Protein AF-A0A671RZ99-F1 (afdb_monomer_lite)

Radius of gyration: 15.82 Å; chains: 1; bounding box: 46×15×40 Å

Foldseek 3Di:
DDDDDPDDPPDPDPCPVVVVVVVVVVVLVVVLVVQQVVQCVVVVHPDRDVVSSVVCVVVSVVVD

Organism: NCBI:txid1608454

Sequence (64 aa):
TQNTGGNSEFWKPRVSKLGMYYYDNCLYATEATRRAVKQADSEDCDTVDIEHFEKILPQLLLDF

InterPro domains:
  IPR018552 Centromere protein X [PF09415] (27-64)

Secondary structure (DSSP, 8-state):
------SS-TT-SS-TTTHHHHHHHHHHHHHHHHHHHHHHHHTT-SS--HHHHHHHHHHHHH--

Structure (mmCIF, N/CA/C/O backbone):
data_AF-A0A671RZ99-F1
#
_entry.id   AF-A0A671RZ99-F1
#
loop_
_atom_si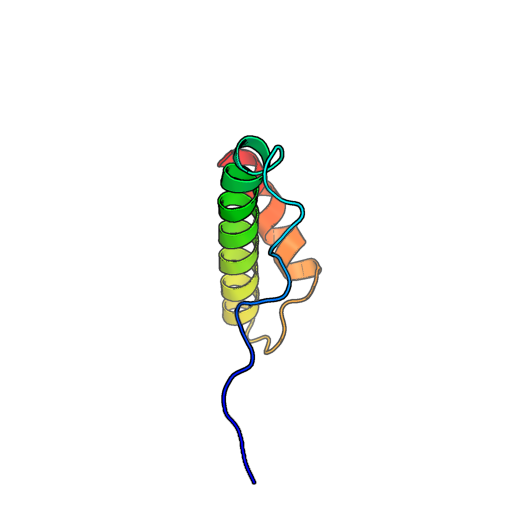te.group_PDB
_atom_site.id
_atom_site.type_symbol
_atom_site.label_atom_id
_atom_site.label_alt_id
_atom_site.label_comp_id
_atom_site.label_asym_id
_atom_site.label_entity_id
_atom_site.label_seq_id
_atom_site.pdbx_PDB_ins_code
_atom_site.Cartn_x
_atom_site.Cartn_y
_atom_site.Cartn_z
_atom_site.occupancy
_atom_site.B_iso_or_equiv
_atom_site.auth_seq_id
_atom_site.auth_comp_id
_atom_site.auth_asym_id
_atom_site.auth_atom_id
_atom_site.pdbx_PDB_model_num
ATOM 1 N N . THR A 1 1 ? -32.808 3.912 -11.380 1.00 46.09 1 THR A N 1
ATOM 2 C CA . THR A 1 1 ? -31.978 2.696 -11.252 1.00 46.09 1 THR A CA 1
ATOM 3 C C . THR A 1 1 ? -31.623 2.171 -12.626 1.00 46.09 1 THR A C 1
ATOM 5 O O . THR A 1 1 ? -32.429 1.455 -13.193 1.00 46.09 1 THR A O 1
ATOM 8 N N . GLN A 1 2 ? -30.447 2.514 -13.163 1.00 40.16 2 GLN A N 1
ATOM 9 C CA . GLN A 1 2 ? -29.774 1.729 -14.209 1.00 40.16 2 GLN A CA 1
ATOM 10 C C . GLN A 1 2 ? -28.259 1.880 -14.012 1.00 40.16 2 GLN A C 1
ATOM 12 O O . GLN A 1 2 ? -27.690 2.942 -14.233 1.00 40.16 2 GLN A O 1
ATOM 17 N N . ASN A 1 3 ? -27.654 0.815 -13.492 1.00 45.12 3 ASN A N 1
ATOM 18 C CA . ASN A 1 3 ? -26.221 0.598 -13.373 1.00 45.12 3 ASN A CA 1
ATOM 19 C C . ASN A 1 3 ? -25.854 -0.396 -14.473 1.00 45.12 3 ASN A C 1
ATOM 21 O O . ASN A 1 3 ? -26.347 -1.520 -14.402 1.00 45.12 3 ASN A O 1
ATOM 25 N N . THR A 1 4 ? -25.040 -0.016 -15.461 1.00 46.91 4 THR A N 1
ATOM 26 C CA . THR A 1 4 ? -24.087 -0.934 -16.113 1.00 46.91 4 THR A CA 1
ATOM 27 C C . THR A 1 4 ? -23.138 -0.167 -17.033 1.00 46.91 4 THR A C 1
ATOM 29 O O . THR A 1 4 ? -23.591 0.591 -17.885 1.00 46.91 4 THR A O 1
ATOM 32 N N . GLY A 1 5 ? -21.831 -0.419 -16.906 1.00 44.62 5 GLY A N 1
ATOM 33 C CA . GLY A 1 5 ? -20.877 -0.173 -17.995 1.00 44.62 5 GLY A CA 1
ATOM 34 C C . GLY A 1 5 ? -19.784 0.872 -17.764 1.00 44.62 5 GLY A C 1
ATOM 35 O O . GLY A 1 5 ? -19.235 1.380 -18.733 1.00 44.62 5 GLY A O 1
ATOM 36 N N . GLY A 1 6 ? -19.434 1.206 -16.522 1.00 52.03 6 GLY A N 1
ATOM 37 C CA . GLY A 1 6 ? -18.190 1.928 -16.245 1.00 52.03 6 GLY A CA 1
ATOM 38 C C . GLY A 1 6 ? -17.027 0.946 -16.136 1.00 52.03 6 GLY A C 1
ATOM 39 O O . GLY A 1 6 ? -16.935 0.286 -15.109 1.00 52.03 6 GLY A O 1
ATOM 40 N N . ASN A 1 7 ? -16.209 0.806 -17.189 1.00 50.88 7 ASN A N 1
ATOM 41 C CA . ASN A 1 7 ? -14.764 0.486 -17.154 1.00 50.88 7 ASN A CA 1
ATOM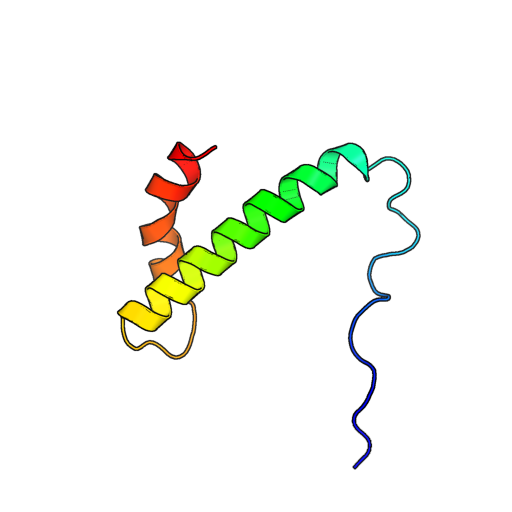 42 C C . ASN A 1 7 ? -14.287 -0.120 -18.487 1.00 50.88 7 ASN A C 1
ATOM 44 O O . ASN A 1 7 ? -14.311 -1.337 -18.629 1.00 50.88 7 ASN A O 1
ATOM 48 N N . SER A 1 8 ? -13.783 0.705 -19.419 1.00 51.97 8 SER A N 1
ATOM 49 C CA . SER A 1 8 ? -12.685 0.293 -20.334 1.00 51.97 8 SER A CA 1
ATOM 50 C C . SER A 1 8 ? -12.204 1.355 -21.338 1.00 51.97 8 SER A C 1
ATOM 52 O O . SER A 1 8 ? -11.225 1.105 -22.039 1.00 51.97 8 SER A O 1
ATOM 54 N N . GLU A 1 9 ? -12.833 2.529 -21.451 1.00 55.50 9 GLU A N 1
ATOM 55 C CA . GLU A 1 9 ? -12.611 3.397 -22.630 1.00 55.50 9 GLU A CA 1
ATOM 56 C C . GLU A 1 9 ? -11.751 4.650 -22.411 1.00 55.50 9 GLU A C 1
ATOM 58 O O . GLU A 1 9 ? -11.429 5.345 -23.371 1.00 55.50 9 GLU A O 1
ATOM 63 N N . PHE A 1 10 ? -11.280 4.922 -21.192 1.00 52.12 10 PHE A N 1
ATOM 64 C CA . PHE A 1 10 ? -10.527 6.152 -20.904 1.00 52.12 10 PHE A CA 1
ATOM 65 C C . PHE A 1 10 ? -9.155 6.243 -21.619 1.00 52.12 10 PHE A C 1
ATOM 67 O O . PHE A 1 10 ? -8.641 7.336 -21.836 1.00 52.12 10 PHE A O 1
ATOM 74 N N . TRP A 1 11 ? -8.564 5.118 -22.044 1.00 43.81 11 TRP A N 1
ATOM 75 C CA . TRP A 1 11 ? -7.148 5.066 -22.455 1.00 43.81 11 TRP A CA 1
ATOM 76 C C . TRP A 1 11 ? -6.863 4.848 -23.953 1.00 43.81 11 TRP A C 1
ATOM 78 O O . TRP A 1 11 ? -5.702 4.680 -24.332 1.00 43.81 11 TRP A O 1
ATOM 88 N N . LYS A 1 12 ? -7.856 4.847 -24.849 1.00 49.94 12 LYS A N 1
ATOM 89 C CA . LYS A 1 12 ? -7.628 4.506 -26.273 1.00 49.94 12 LYS A CA 1
ATOM 90 C C . LYS A 1 12 ? -7.946 5.695 -27.181 1.00 49.94 12 LYS A C 1
ATOM 92 O O . LYS A 1 12 ? -9.104 5.842 -27.554 1.00 49.94 12 LYS A O 1
ATOM 97 N N . PRO A 1 13 ? -6.972 6.582 -27.509 1.00 45.81 13 PRO A N 1
ATOM 98 C CA . PRO A 1 13 ? -6.196 6.440 -28.758 1.00 45.81 13 PRO A CA 1
ATOM 99 C C . PRO A 1 13 ? -4.773 7.078 -28.769 1.00 45.81 13 PRO A C 1
ATOM 101 O O . PRO A 1 13 ? -4.235 7.351 -29.839 1.00 45.81 13 PRO A O 1
ATOM 104 N N . ARG A 1 14 ? -4.121 7.332 -27.620 1.00 44.53 14 ARG A N 1
ATOM 105 C CA . ARG A 1 14 ? -2.774 7.974 -27.569 1.00 44.53 14 ARG A CA 1
ATOM 106 C C . ARG A 1 14 ? -1.596 7.033 -27.266 1.00 44.53 14 ARG A C 1
ATOM 108 O O . ARG A 1 14 ? -0.458 7.479 -27.163 1.00 44.53 14 ARG A O 1
ATOM 115 N N . VAL A 1 15 ? -1.846 5.728 -27.159 1.00 51.25 15 VAL A N 1
ATOM 116 C CA . VAL A 1 15 ? -0.899 4.737 -26.606 1.00 51.25 15 VAL A CA 1
ATOM 117 C C . VAL A 1 15 ? 0.020 4.038 -27.624 1.00 51.25 15 VAL A C 1
ATOM 119 O O . VAL A 1 15 ? 0.845 3.218 -27.230 1.00 51.25 15 VAL A O 1
ATOM 122 N N . SER A 1 16 ? -0.040 4.360 -28.922 1.00 48.84 16 SER A N 1
ATOM 123 C CA . SER A 1 16 ? 0.631 3.546 -29.960 1.00 48.84 16 SER A CA 1
ATOM 124 C C . SER A 1 16 ? 2.169 3.587 -29.972 1.00 48.84 16 SER A C 1
ATOM 126 O O . SER A 1 16 ? 2.780 2.774 -30.655 1.00 48.84 16 SER A O 1
ATOM 128 N N . LYS A 1 17 ? 2.819 4.487 -29.222 1.00 49.44 17 LYS A N 1
ATOM 129 C CA . LYS A 1 17 ? 4.294 4.516 -29.077 1.00 49.44 17 LYS A CA 1
ATOM 130 C C . LYS A 1 17 ? 4.780 4.367 -27.630 1.00 49.44 17 LYS A C 1
ATOM 132 O O . LYS A 1 17 ? 5.944 4.064 -27.404 1.00 49.44 17 LYS A O 1
ATOM 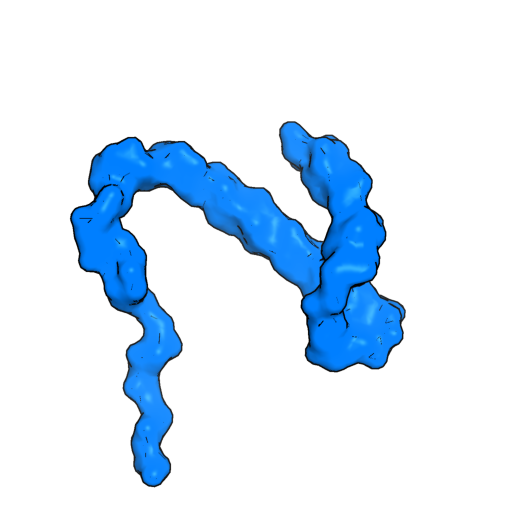137 N N . LEU A 1 18 ? 3.868 4.515 -26.668 1.00 50.97 18 LEU A N 1
ATOM 138 C CA . LEU A 1 18 ? 4.109 4.358 -25.231 1.00 50.97 18 LEU A CA 1
ATOM 139 C C . LEU A 1 18 ? 3.783 2.940 -24.727 1.00 50.97 18 LEU A C 1
ATOM 141 O O . LEU A 1 18 ? 4.089 2.619 -23.587 1.00 50.97 18 LEU A O 1
ATOM 145 N N . GLY A 1 19 ? 3.169 2.092 -25.561 1.00 48.84 19 GLY A N 1
ATOM 146 C CA . GLY A 1 19 ? 2.716 0.752 -25.176 1.00 48.84 19 GLY A CA 1
ATOM 147 C C . GLY A 1 19 ? 3.820 -0.206 -24.717 1.00 48.84 19 GLY A C 1
ATOM 148 O O . GLY A 1 19 ? 3.521 -1.130 -23.974 1.00 48.84 19 GLY A O 1
ATOM 149 N N . MET A 1 20 ? 5.085 0.023 -25.087 1.00 47.34 20 MET A N 1
ATOM 150 C CA . MET A 1 20 ? 6.208 -0.782 -24.580 1.00 47.34 20 MET A CA 1
ATOM 151 C C . MET A 1 20 ? 6.750 -0.283 -23.232 1.00 47.34 20 MET A C 1
ATOM 153 O O . MET A 1 20 ? 7.120 -1.103 -22.406 1.00 47.34 20 MET A O 1
ATOM 157 N N . TYR A 1 21 ? 6.741 1.030 -22.970 1.00 49.34 21 TYR A N 1
ATOM 158 C CA . TYR A 1 21 ? 7.212 1.595 -21.694 1.00 49.34 21 TYR A CA 1
ATOM 159 C C . TYR A 1 21 ? 6.148 1.559 -20.582 1.00 49.34 21 TYR A C 1
ATOM 161 O O . TYR A 1 21 ? 6.492 1.617 -19.408 1.00 49.34 21 TYR A O 1
ATOM 169 N N . TYR A 1 22 ? 4.860 1.450 -20.929 1.00 51.47 22 TYR A N 1
ATOM 170 C CA . TYR A 1 22 ? 3.766 1.378 -19.950 1.00 51.47 22 TYR A CA 1
ATOM 171 C C . TYR A 1 22 ? 3.381 -0.041 -19.518 1.00 51.47 22 TYR A C 1
ATOM 173 O O . TYR A 1 22 ? 2.759 -0.191 -18.470 1.00 51.47 22 TYR A O 1
ATOM 181 N N . TYR A 1 23 ? 3.732 -1.078 -20.286 1.00 50.56 23 TYR A N 1
ATOM 182 C CA . TYR A 1 23 ? 3.385 -2.456 -19.911 1.00 50.56 23 TYR A CA 1
ATOM 183 C C . TYR A 1 23 ? 4.100 -2.907 -18.630 1.00 50.56 23 TYR A C 1
ATOM 185 O O . TYR A 1 23 ? 3.537 -3.670 -17.852 1.00 50.56 23 TYR A O 1
ATOM 193 N N . ASP A 1 24 ? 5.299 -2.377 -18.385 1.00 49.94 24 ASP A N 1
ATOM 194 C CA . ASP A 1 24 ? 6.069 -2.640 -17.169 1.00 49.94 24 ASP A CA 1
ATOM 195 C C . ASP A 1 24 ? 5.503 -1.874 -15.957 1.00 49.94 24 ASP A C 1
ATOM 197 O O . ASP A 1 24 ? 5.289 -2.433 -14.880 1.00 49.94 24 ASP A O 1
ATOM 201 N N . ASN A 1 25 ? 5.111 -0.608 -16.166 1.00 56.44 25 ASN A N 1
ATOM 202 C CA . ASN A 1 25 ? 4.549 0.228 -15.104 1.00 56.44 25 ASN A CA 1
ATOM 203 C C . ASN A 1 25 ? 3.214 -0.310 -14.565 1.00 56.44 25 ASN A C 1
ATOM 205 O O . ASN A 1 25 ? 2.941 -0.180 -13.373 1.00 56.44 25 ASN A O 1
ATOM 209 N N . CYS A 1 26 ? 2.404 -0.962 -15.405 1.00 64.75 26 CYS A N 1
ATOM 210 C CA . CYS A 1 26 ? 1.176 -1.604 -14.942 1.00 64.75 26 CYS A CA 1
ATOM 211 C C . CYS A 1 26 ? 1.449 -2.697 -13.901 1.00 64.75 26 CYS A C 1
ATOM 213 O O . CYS A 1 26 ? 0.644 -2.854 -12.985 1.00 64.75 26 CYS A O 1
ATOM 215 N N . LEU A 1 27 ? 2.564 -3.428 -14.003 1.00 76.56 27 LEU A N 1
ATOM 216 C CA . LEU A 1 27 ? 2.890 -4.508 -13.073 1.00 76.56 27 LEU A CA 1
ATOM 217 C C . LEU A 1 27 ? 3.410 -3.953 -11.741 1.00 76.56 27 LEU A C 1
ATOM 219 O O . LEU A 1 27 ? 2.916 -4.358 -10.689 1.00 76.56 27 LEU A O 1
ATOM 223 N N . TYR A 1 28 ? 4.299 -2.953 -11.788 1.00 77.75 28 TYR A N 1
ATOM 224 C CA . TYR A 1 28 ? 4.761 -2.230 -10.596 1.00 77.75 28 TYR A CA 1
ATOM 225 C C . TYR A 1 28 ? 3.601 -1.563 -9.844 1.00 77.75 28 TYR A C 1
ATOM 227 O O . TYR A 1 28 ? 3.443 -1.757 -8.641 1.00 77.75 28 TYR A O 1
ATOM 235 N N . ALA A 1 29 ? 2.738 -0.828 -10.555 1.00 80.50 29 ALA A N 1
ATOM 236 C CA . ALA A 1 29 ? 1.585 -0.157 -9.958 1.00 80.50 29 ALA A CA 1
ATOM 237 C C . ALA A 1 29 ? 0.569 -1.154 -9.376 1.00 80.50 29 ALA A C 1
ATOM 239 O O . ALA A 1 29 ? 0.042 -0.930 -8.290 1.00 80.50 29 ALA A O 1
ATOM 240 N N . THR A 1 30 ? 0.325 -2.280 -10.054 1.00 84.56 30 THR A N 1
ATOM 241 C CA . THR A 1 30 ? -0.588 -3.317 -9.547 1.00 84.56 30 THR A CA 1
ATOM 242 C C . THR A 1 30 ? -0.040 -3.969 -8.279 1.00 84.56 30 THR A C 1
ATOM 244 O O . THR A 1 30 ? -0.781 -4.146 -7.311 1.00 84.56 30 THR A O 1
ATOM 247 N N . GLU A 1 31 ? 1.252 -4.304 -8.252 1.00 87.00 31 GLU A N 1
ATOM 248 C CA . GLU A 1 31 ? 1.876 -4.936 -7.087 1.00 87.00 31 GLU A CA 1
ATOM 249 C C . GLU A 1 31 ? 1.969 -3.971 -5.896 1.00 87.00 31 GLU A C 1
ATOM 251 O O . GLU A 1 31 ? 1.667 -4.356 -4.764 1.00 87.00 31 GLU A O 1
ATOM 256 N N . ALA A 1 32 ? 2.278 -2.700 -6.162 1.00 86.25 32 ALA A N 1
ATOM 257 C CA . ALA A 1 32 ? 2.221 -1.607 -5.199 1.00 86.25 32 ALA A CA 1
ATOM 258 C C . ALA A 1 32 ? 0.841 -1.502 -4.531 1.00 86.25 32 ALA A C 1
ATOM 260 O O . ALA A 1 32 ? 0.733 -1.555 -3.304 1.00 86.25 32 ALA A O 1
ATOM 261 N N . THR A 1 33 ? -0.226 -1.412 -5.331 1.00 85.38 33 THR A N 1
ATOM 262 C CA . THR A 1 33 ? -1.600 -1.319 -4.821 1.00 85.38 33 THR A CA 1
ATOM 263 C C . THR A 1 33 ? -1.996 -2.570 -4.042 1.00 85.38 33 THR A C 1
ATOM 265 O O . THR A 1 33 ? -2.539 -2.458 -2.947 1.00 85.38 33 THR A O 1
ATOM 268 N N . ARG A 1 34 ? -1.685 -3.768 -4.553 1.00 87.25 34 ARG A N 1
ATOM 269 C CA . ARG A 1 34 ? -2.022 -5.039 -3.891 1.00 87.25 34 ARG A CA 1
ATOM 270 C C . ARG A 1 34 ? -1.405 -5.143 -2.496 1.00 87.25 34 ARG A C 1
ATOM 272 O O . ARG A 1 34 ? -2.060 -5.615 -1.569 1.00 87.25 34 ARG A O 1
ATOM 279 N N . ARG A 1 35 ? -0.150 -4.717 -2.341 1.00 88.56 35 ARG A N 1
ATOM 280 C CA . ARG A 1 35 ? 0.545 -4.723 -1.046 1.00 88.56 35 ARG A CA 1
ATOM 281 C C . ARG A 1 35 ? 0.002 -3.667 -0.097 1.00 88.56 35 ARG A C 1
ATOM 283 O O . ARG A 1 35 ? -0.177 -3.975 1.074 1.00 88.56 35 ARG A O 1
ATOM 290 N N . ALA A 1 36 ? -0.299 -2.473 -0.601 1.00 86.56 36 ALA A N 1
ATOM 291 C CA . ALA A 1 36 ? -0.858 -1.399 0.210 1.00 86.56 36 ALA A CA 1
ATOM 292 C C . ALA A 1 36 ? -2.255 -1.754 0.752 1.00 86.56 36 ALA A C 1
ATOM 294 O O . ALA A 1 36 ? -2.517 -1.547 1.932 1.00 86.56 36 ALA A O 1
ATOM 295 N N . VAL A 1 37 ? -3.108 -2.381 -0.070 1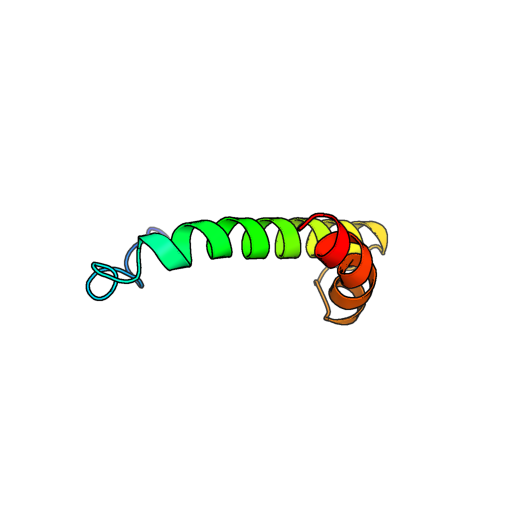.00 87.38 37 VAL A N 1
ATOM 296 C CA . VAL A 1 37 ? -4.414 -2.919 0.364 1.00 87.38 37 VAL A CA 1
ATOM 297 C C . VAL A 1 37 ? -4.233 -3.977 1.443 1.00 87.38 37 VAL A C 1
ATOM 299 O O . VAL A 1 37 ? -4.824 -3.871 2.508 1.00 87.38 37 VAL A O 1
ATOM 302 N N . LYS A 1 38 ? -3.350 -4.955 1.217 1.00 89.31 38 LYS A N 1
ATOM 303 C CA . LYS A 1 38 ? -3.086 -6.007 2.205 1.00 89.31 38 LYS A CA 1
ATOM 304 C C . LYS A 1 38 ? -2.557 -5.447 3.533 1.00 89.31 38 LYS A C 1
ATOM 306 O O . LYS A 1 38 ? -2.825 -6.024 4.583 1.00 89.31 38 LYS A O 1
ATOM 311 N N . GLN A 1 39 ? -1.791 -4.358 3.486 1.00 85.00 39 GLN A N 1
ATOM 312 C CA . GLN A 1 39 ? -1.286 -3.686 4.678 1.00 85.00 39 GLN A CA 1
ATOM 313 C C . GLN A 1 39 ? -2.412 -2.968 5.436 1.00 85.00 39 GLN A 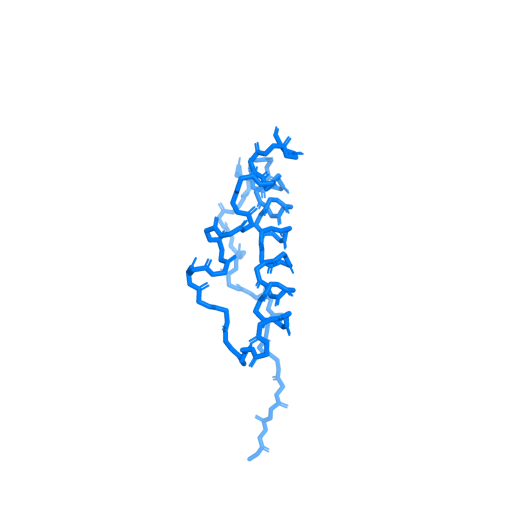C 1
ATOM 315 O O . GLN A 1 39 ? -2.496 -3.127 6.649 1.00 85.00 39 GLN A O 1
ATOM 320 N N . ALA A 1 40 ? -3.299 -2.255 4.737 1.00 87.00 40 ALA A N 1
ATOM 321 C CA . ALA A 1 40 ? -4.482 -1.639 5.343 1.00 87.00 40 ALA A CA 1
ATOM 322 C C . ALA A 1 40 ? -5.422 -2.691 5.961 1.00 87.00 40 ALA A C 1
ATOM 324 O O . ALA A 1 40 ? -5.798 -2.558 7.122 1.00 87.00 40 ALA A O 1
ATOM 325 N N . ASP A 1 41 ? -5.678 -3.801 5.255 1.00 89.06 41 ASP A N 1
ATOM 326 C CA . ASP A 1 41 ? -6.449 -4.940 5.779 1.00 89.06 41 ASP A CA 1
ATOM 327 C C . ASP A 1 41 ? -5.808 -5.528 7.049 1.00 89.06 41 ASP A C 1
ATOM 329 O O . ASP A 1 41 ? -6.498 -5.925 7.983 1.00 89.06 41 ASP A O 1
ATOM 333 N N . SER A 1 42 ? -4.471 -5.599 7.105 1.00 88.38 42 SER A N 1
ATOM 334 C CA . SER A 1 42 ? -3.756 -6.120 8.281 1.00 88.38 42 SER A CA 1
ATOM 335 C C . SER A 1 42 ? -3.823 -5.196 9.498 1.00 88.38 42 SER A C 1
ATOM 337 O O . SER A 1 42 ? -3.647 -5.657 10.625 1.00 88.38 42 SER A O 1
ATOM 339 N N . GLU A 1 43 ? -4.070 -3.909 9.263 1.00 85.38 43 GLU A N 1
ATOM 340 C CA . GLU A 1 43 ? -4.227 -2.877 10.287 1.00 85.38 43 GLU A CA 1
ATOM 341 C C . GLU A 1 43 ? -5.707 -2.605 10.612 1.00 85.38 43 GLU A C 1
ATOM 343 O O . GLU A 1 43 ? -5.999 -1.689 11.377 1.00 85.38 43 GLU A O 1
ATOM 348 N N . ASP A 1 44 ? -6.621 -3.429 10.080 1.00 86.88 44 ASP A N 1
ATOM 349 C CA . ASP A 1 44 ? -8.078 -3.313 10.240 1.00 86.88 44 ASP A CA 1
ATOM 350 C C . ASP A 1 44 ? -8.594 -1.927 9.801 1.00 86.88 44 ASP A C 1
ATOM 352 O O . ASP A 1 44 ? -9.438 -1.300 10.444 1.00 86.88 44 ASP A O 1
ATOM 356 N N . CYS A 1 45 ? -8.016 -1.415 8.707 1.00 81.50 45 CYS A N 1
ATOM 357 C CA . CYS A 1 45 ? -8.306 -0.101 8.151 1.00 81.50 45 CYS A CA 1
ATOM 358 C C . CYS A 1 45 ? -9.100 -0.229 6.843 1.00 81.50 45 CYS A C 1
ATOM 360 O O . CYS A 1 45 ? -8.634 -0.831 5.876 1.00 81.50 45 CYS A O 1
ATOM 362 N N . ASP A 1 46 ? -10.283 0.393 6.786 1.00 81.50 46 ASP A N 1
ATOM 363 C CA . ASP A 1 46 ? -11.186 0.340 5.623 1.00 81.50 46 ASP A CA 1
ATOM 364 C C . ASP A 1 46 ? -10.638 1.073 4.381 1.00 81.50 46 ASP A C 1
ATOM 366 O O . ASP A 1 46 ? -11.151 0.916 3.268 1.00 81.50 46 ASP A O 1
ATOM 370 N N . THR A 1 47 ? -9.611 1.911 4.556 1.00 80.06 47 THR A N 1
ATOM 371 C CA . THR A 1 47 ? -9.028 2.739 3.497 1.00 80.06 47 THR A CA 1
ATOM 372 C C . THR A 1 47 ? -7.513 2.631 3.458 1.00 80.06 47 THR A C 1
ATOM 374 O O . THR A 1 47 ? -6.827 2.697 4.474 1.00 80.06 47 THR A O 1
ATOM 377 N N . VAL A 1 48 ? -6.965 2.533 2.246 1.00 83.31 48 VAL A N 1
ATOM 378 C CA . VAL A 1 48 ? -5.516 2.556 2.037 1.00 83.31 48 VAL A CA 1
ATOM 379 C C . VAL A 1 48 ? -5.007 3.990 2.097 1.00 83.31 48 VAL A C 1
ATOM 381 O O . VAL A 1 48 ? -5.070 4.721 1.110 1.00 83.31 48 VAL A O 1
ATOM 384 N N . ASP A 1 49 ? -4.462 4.366 3.246 1.00 85.31 49 ASP A N 1
ATOM 385 C CA . ASP A 1 49 ? -3.694 5.603 3.395 1.00 85.31 49 ASP A CA 1
ATOM 386 C C . ASP A 1 49 ? -2.223 5.471 2.980 1.00 85.31 49 ASP A C 1
ATOM 388 O O . ASP A 1 49 ? -1.658 4.377 2.896 1.00 85.31 49 ASP A O 1
ATOM 392 N N . ILE A 1 50 ? -1.590 6.625 2.750 1.00 83.19 50 ILE A N 1
ATOM 393 C CA . ILE A 1 50 ? -0.184 6.736 2.339 1.00 83.19 50 ILE A CA 1
ATOM 394 C C . ILE A 1 50 ? 0.783 6.070 3.328 1.00 83.19 50 ILE A C 1
ATOM 396 O O . ILE A 1 50 ? 1.784 5.503 2.905 1.00 83.19 50 ILE A O 1
ATOM 400 N N . GLU A 1 51 ? 0.451 6.040 4.618 1.00 85.81 51 GLU A N 1
ATOM 401 C CA . GLU A 1 51 ? 1.260 5.389 5.655 1.00 85.81 51 GLU A CA 1
ATOM 402 C C . GLU A 1 51 ? 1.379 3.869 5.431 1.00 85.81 51 GLU A C 1
ATOM 404 O O . GLU A 1 51 ? 2.441 3.280 5.643 1.00 85.81 51 GLU A O 1
ATOM 409 N N . HIS A 1 52 ? 0.322 3.222 4.925 1.00 84.12 52 HIS A N 1
ATOM 410 C CA . HIS A 1 52 ? 0.353 1.803 4.552 1.00 84.12 52 HIS A CA 1
ATOM 411 C C . HIS A 1 52 ? 1.244 1.569 3.329 1.00 84.12 52 HIS A C 1
ATOM 413 O O . HIS A 1 52 ? 1.933 0.551 3.231 1.00 84.12 52 HIS A O 1
ATOM 419 N N . PHE A 1 53 ? 1.254 2.527 2.398 1.00 81.06 53 PHE A N 1
ATOM 420 C CA . PHE A 1 53 ? 2.119 2.482 1.227 1.00 81.06 53 PHE A CA 1
ATOM 421 C C . PHE A 1 53 ? 3.596 2.671 1.603 1.00 81.06 53 PHE A C 1
ATOM 423 O O . PHE A 1 53 ? 4.446 1.916 1.135 1.00 81.06 53 PHE A O 1
ATOM 430 N N . GLU A 1 54 ? 3.908 3.605 2.503 1.00 87.38 54 GLU A N 1
ATOM 431 C CA . GLU A 1 54 ? 5.266 3.829 3.014 1.00 87.38 54 GLU A CA 1
ATOM 432 C C . GLU A 1 54 ? 5.837 2.596 3.723 1.00 87.38 54 GLU A C 1
ATOM 434 O O . GLU A 1 54 ? 7.024 2.307 3.586 1.00 87.38 54 GLU A O 1
ATOM 439 N N . LYS A 1 55 ? 4.997 1.817 4.415 1.00 86.19 55 LYS A N 1
ATOM 440 C CA . LYS A 1 55 ? 5.404 0.557 5.058 1.00 86.19 55 LYS A CA 1
ATOM 441 C C . LYS A 1 55 ? 5.783 -0.533 4.054 1.00 86.19 55 LYS A C 1
ATOM 443 O O . LYS A 1 55 ? 6.702 -1.307 4.318 1.00 86.19 55 LYS A O 1
ATOM 448 N N . ILE A 1 56 ? 5.109 -0.598 2.902 1.00 86.38 56 ILE A N 1
ATOM 449 C CA . ILE A 1 56 ? 5.402 -1.598 1.858 1.00 86.38 56 ILE A CA 1
ATOM 450 C C . ILE A 1 56 ? 6.442 -1.116 0.841 1.00 86.38 56 ILE A C 1
ATOM 452 O O . ILE A 1 56 ? 6.985 -1.937 0.100 1.00 86.38 56 ILE A O 1
ATOM 456 N N . LEU A 1 57 ? 6.766 0.183 0.843 1.00 85.94 57 LEU A N 1
ATOM 457 C CA . LEU A 1 57 ? 7.721 0.830 -0.058 1.00 85.94 57 LEU A CA 1
ATOM 458 C C . LEU A 1 57 ? 9.122 0.193 -0.033 1.00 85.94 57 LEU A C 1
ATOM 460 O O . LEU A 1 57 ? 9.647 -0.070 -1.112 1.00 85.94 57 LEU A O 1
ATOM 464 N N . PRO A 1 58 ? 9.739 -0.117 1.129 1.00 87.69 58 PRO A N 1
ATOM 465 C CA . PRO A 1 58 ? 11.082 -0.688 1.156 1.00 87.69 58 PRO A CA 1
ATOM 466 C C . PRO A 1 58 ? 11.129 -2.059 0.484 1.00 87.69 58 PRO A C 1
ATOM 468 O O . PRO A 1 58 ? 12.034 -2.331 -0.294 1.00 87.69 58 PRO A O 1
ATOM 471 N N . GLN A 1 59 ? 10.127 -2.907 0.740 1.00 83.12 59 GLN A N 1
ATOM 472 C CA . GLN A 1 59 ? 10.051 -4.239 0.137 1.00 83.12 59 GLN A CA 1
ATOM 473 C C . GLN A 1 59 ? 9.668 -4.169 -1.343 1.00 83.12 59 GLN A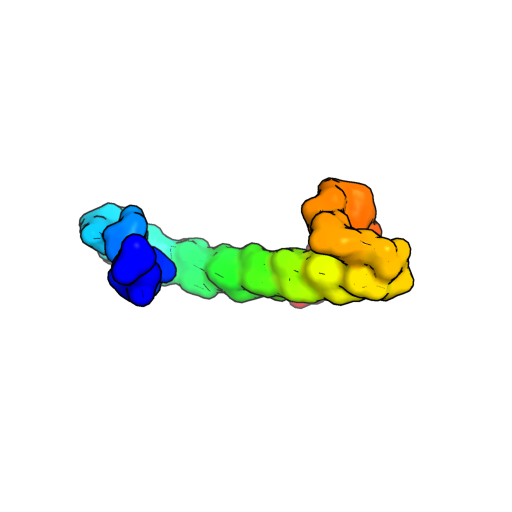 C 1
ATOM 475 O O . GLN A 1 59 ? 10.154 -4.957 -2.144 1.00 83.12 59 GLN A O 1
ATOM 480 N N . LEU A 1 60 ? 8.801 -3.228 -1.718 1.00 84.56 60 LEU A N 1
ATOM 481 C CA . LEU A 1 60 ? 8.438 -2.995 -3.111 1.00 84.56 60 LEU A CA 1
ATOM 482 C C . LEU A 1 60 ? 9.650 -2.530 -3.930 1.00 84.56 60 LEU A C 1
ATOM 484 O O . LEU A 1 60 ? 9.846 -3.027 -5.025 1.00 84.56 60 LEU A O 1
ATOM 488 N N . LEU A 1 61 ? 10.483 -1.634 -3.399 1.00 83.50 61 LEU A N 1
ATOM 489 C CA . LEU A 1 61 ? 11.698 -1.156 -4.072 1.00 83.50 61 LEU A CA 1
ATOM 490 C C . LEU A 1 61 ? 12.837 -2.186 -4.110 1.00 83.50 61 LEU A C 1
ATOM 492 O O . LEU A 1 61 ? 13.775 -1.995 -4.868 1.00 83.50 61 LEU A O 1
ATOM 496 N N . LEU A 1 62 ? 12.798 -3.224 -3.268 1.00 84.62 62 LEU A N 1
ATOM 497 C CA . LEU A 1 62 ? 13.779 -4.318 -3.276 1.00 84.62 62 LEU A CA 1
ATOM 498 C C . LEU A 1 62 ? 13.410 -5.442 -4.248 1.00 84.62 62 LEU A C 1
ATOM 500 O O . LEU A 1 62 ? 14.293 -6.159 -4.714 1.00 84.62 62 LEU A O 1
ATOM 504 N N . ASP A 1 63 ? 12.118 -5.627 -4.514 1.00 79.88 63 ASP A N 1
ATOM 505 C CA . ASP A 1 63 ? 11.620 -6.682 -5.399 1.00 79.88 63 ASP A CA 1
ATOM 506 C C . ASP A 1 63 ? 11.725 -6.312 -6.895 1.00 79.88 63 ASP A C 1
ATOM 508 O O . ASP A 1 63 ? 11.459 -7.161 -7.750 1.00 79.88 63 ASP A O 1
ATOM 512 N N . PHE A 1 64 ? 12.124 -5.072 -7.202 1.00 70.56 64 PHE A N 1
ATOM 513 C CA . PHE A 1 64 ? 12.359 -4.520 -8.541 1.00 70.56 64 PHE A CA 1
ATOM 514 C C . PHE A 1 64 ? 13.769 -3.928 -8.640 1.00 70.56 64 PHE A C 1
ATOM 516 O O . PHE A 1 64 ? 14.375 -4.049 -9.729 1.00 70.56 64 PHE A O 1
#

pLDDT: mean 70.2, std 17.58, range [40.16, 89.31]